Protein AF-A0A1L3MFI2-F1 (afdb_monomer_lite)

Radius of gyration: 43.46 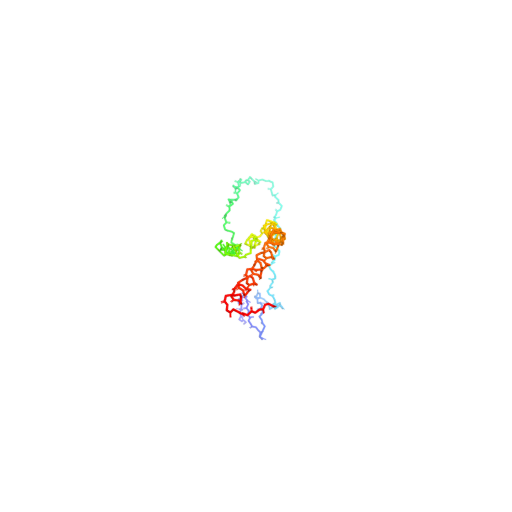Å; chains: 1; bounding box: 110×23×115 Å

Sequence (150 aa):
MTEHKPGWYEHQGERRYWDGTQWTHSASAPAPSPAAAPPPPTTGQVVPYAPPPAYGAPHPGAVPVARKEPAIALVVSFLIPGVGSMMNGDVGPGIGFLGLWLFGLVLVICLGWILVGFIGVPLMLVAWGWGMYHAYQGAVDFNRRNGYAN

Foldseek 3Di:
DDQDDFAWDDDPNAIWTDPRPDTDPDSDDPDPPDPPDDPDDDPDDPDPDDPDDDPPDDDPPPDPDDDDDVVVLVVVCVVQPLVSCVVVVNNPVSVVRNVVVVVVVVVCVVVVCVCCVVPVVVVVVVVVVVVVVVVVVVVVVVCVVVVNDD

Structure (mmCIF, N/CA/C/O backbone):
data_AF-A0A1L3MFI2-F1
#
_entry.id   AF-A0A1L3MFI2-F1
#
loop_
_atom_site.group_PDB
_atom_site.id
_atom_site.type_symbol
_atom_site.label_atom_id
_atom_site.label_alt_id
_atom_site.label_comp_id
_atom_site.label_asym_id
_atom_site.label_entity_id
_atom_site.label_seq_id
_atom_site.pdbx_PDB_ins_code
_atom_site.Cartn_x
_atom_site.Cartn_y
_atom_site.Cartn_z
_atom_site.occupancy
_atom_site.B_iso_or_equiv
_atom_site.auth_seq_id
_atom_site.auth_comp_id
_atom_site.auth_asym_id
_atom_site.auth_atom_id
_atom_site.pdbx_PDB_model_num
ATOM 1 N N . MET A 1 1 ? -81.584 -7.080 40.305 1.00 43.94 1 MET A N 1
ATOM 2 C CA . MET A 1 1 ? -80.433 -6.223 39.962 1.00 43.94 1 MET A CA 1
ATOM 3 C C . MET A 1 1 ? -79.202 -7.086 40.162 1.00 43.94 1 MET A C 1
ATOM 5 O O . MET A 1 1 ? -78.922 -7.455 41.291 1.00 43.94 1 MET A O 1
ATOM 9 N N . THR A 1 2 ? -78.597 -7.574 39.084 1.00 52.00 2 THR A N 1
ATOM 10 C CA . THR A 1 2 ? -77.418 -8.450 39.141 1.00 52.00 2 THR A CA 1
ATOM 11 C C . THR A 1 2 ? -76.207 -7.615 39.547 1.00 52.00 2 THR A C 1
ATOM 13 O O . THR A 1 2 ? -75.796 -6.730 38.803 1.00 52.00 2 THR A O 1
ATOM 16 N N . GLU A 1 3 ? -75.671 -7.860 40.742 1.00 54.84 3 GLU A N 1
ATOM 17 C CA . GLU A 1 3 ? -74.442 -7.226 41.223 1.00 54.84 3 GLU A CA 1
ATOM 18 C C . GLU A 1 3 ? -73.260 -7.701 40.370 1.00 54.84 3 GLU A C 1
ATOM 20 O O . GLU A 1 3 ? -72.795 -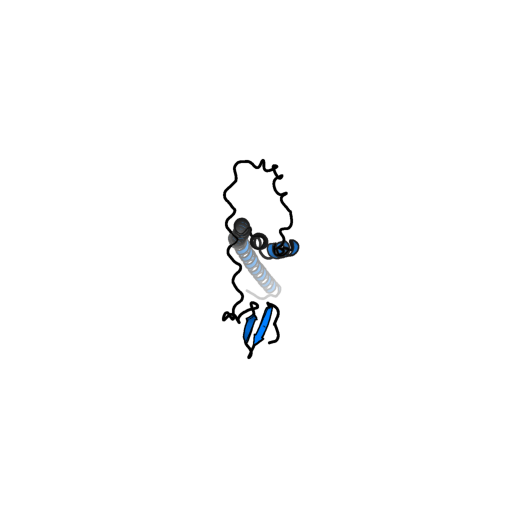8.838 40.479 1.00 54.84 3 GLU A O 1
ATOM 25 N N . HIS A 1 4 ? -72.778 -6.840 39.476 1.00 64.62 4 HIS A N 1
ATOM 26 C CA . HIS A 1 4 ? -71.512 -7.070 38.793 1.00 64.62 4 HIS A CA 1
ATOM 27 C C . HIS A 1 4 ? -70.365 -6.783 39.772 1.00 64.62 4 HIS A C 1
ATOM 29 O O . HIS A 1 4 ? -70.357 -5.749 40.443 1.00 64.62 4 HIS A O 1
ATOM 35 N N . LYS A 1 5 ? -69.400 -7.708 39.876 1.00 70.94 5 LYS A N 1
ATOM 36 C CA . LYS A 1 5 ? -68.185 -7.505 40.681 1.00 70.94 5 LYS A CA 1
ATOM 37 C C . LYS A 1 5 ? -67.373 -6.336 40.106 1.00 70.94 5 LYS A C 1
ATOM 39 O O . LYS A 1 5 ? -67.385 -6.154 38.891 1.00 70.94 5 LYS A O 1
ATOM 44 N N . PRO A 1 6 ? -66.655 -5.555 40.930 1.00 76.69 6 PRO A N 1
ATOM 45 C CA . PRO A 1 6 ? -65.801 -4.492 40.417 1.00 76.69 6 PRO A CA 1
ATOM 46 C C . PRO A 1 6 ? -64.768 -5.047 39.432 1.00 76.69 6 PRO A C 1
ATOM 48 O O . PRO A 1 6 ? -64.098 -6.042 39.726 1.00 76.69 6 PRO A O 1
ATOM 51 N N . GLY A 1 7 ? -64.677 -4.449 38.247 1.00 75.31 7 GLY A N 1
ATOM 52 C CA . GLY A 1 7 ? -63.890 -5.019 37.160 1.00 75.31 7 GLY A CA 1
ATOM 53 C C . GLY A 1 7 ? -64.060 -4.307 35.823 1.00 75.31 7 GLY A C 1
ATOM 54 O O . GLY A 1 7 ? -64.911 -3.436 35.648 1.00 75.31 7 GLY A O 1
ATOM 55 N N . TRP A 1 8 ? -63.211 -4.681 34.867 1.00 76.69 8 TRP A N 1
ATOM 56 C CA . TRP A 1 8 ? -63.272 -4.180 33.497 1.00 76.69 8 TRP A CA 1
ATOM 57 C C . TRP A 1 8 ? -64.271 -4.990 32.683 1.00 76.69 8 TRP A C 1
ATOM 59 O O . TRP A 1 8 ? -64.149 -6.211 32.593 1.00 76.69 8 TRP A O 1
ATOM 69 N N . TYR A 1 9 ? -65.212 -4.299 32.049 1.00 77.38 9 TYR A N 1
ATOM 70 C CA . TYR A 1 9 ? -66.193 -4.911 31.166 1.00 77.38 9 TYR A CA 1
ATOM 71 C C . TYR A 1 9 ? -66.259 -4.145 29.846 1.00 77.38 9 TYR A C 1
ATOM 73 O O . TYR A 1 9 ? -66.036 -2.934 29.785 1.00 77.38 9 TYR A O 1
ATOM 81 N N . GLU A 1 10 ? -66.568 -4.861 28.774 1.00 74.69 10 GLU A N 1
ATOM 82 C CA . GLU A 1 10 ? -66.870 -4.247 27.487 1.00 74.69 10 GLU A CA 1
ATOM 83 C C . GLU A 1 10 ? -68.352 -3.888 27.438 1.00 74.69 10 GLU A C 1
ATOM 85 O O . GLU A 1 10 ? -69.222 -4.731 27.669 1.00 74.69 10 GLU A O 1
ATOM 90 N N . HIS A 1 11 ? -68.647 -2.622 27.147 1.00 64.44 11 HIS A N 1
ATOM 91 C CA . HIS A 1 11 ? -70.014 -2.138 27.029 1.00 64.44 11 HIS A CA 1
ATOM 92 C C . HIS A 1 11 ? -70.145 -1.307 25.752 1.00 64.44 11 HIS A C 1
ATOM 94 O O . HIS A 1 11 ? -69.477 -0.289 25.600 1.00 64.44 11 HIS A O 1
ATOM 100 N N . GLN A 1 12 ? -70.984 -1.763 24.815 1.00 64.12 12 GLN A N 1
ATOM 101 C CA . GLN A 1 12 ? -71.218 -1.112 23.514 1.00 64.12 12 GLN A CA 1
ATOM 102 C C . GLN A 1 12 ? -69.931 -0.802 22.715 1.00 64.12 12 GLN A C 1
ATOM 104 O O . GLN A 1 12 ? -69.827 0.234 22.067 1.00 64.12 12 GLN A O 1
ATOM 109 N N . GLY A 1 13 ? -68.949 -1.710 22.759 1.00 67.12 13 GLY A N 1
ATOM 110 C CA . GLY A 1 13 ? -67.689 -1.587 22.014 1.00 67.12 13 GLY A CA 1
ATOM 111 C C . GLY A 1 13 ? -66.602 -0.753 22.701 1.00 67.12 13 GLY A C 1
ATOM 112 O O . GLY A 1 13 ? -65.524 -0.597 22.136 1.00 67.12 13 GLY A O 1
ATOM 113 N N . GLU A 1 14 ? -66.843 -0.253 23.916 1.00 65.19 14 GLU A N 1
ATOM 114 C CA . GLU A 1 14 ? -65.876 0.532 24.686 1.00 65.19 14 GLU A CA 1
ATOM 115 C C . GLU A 1 14 ? -65.582 -0.144 26.037 1.00 65.19 14 GLU A C 1
ATOM 117 O O . GLU A 1 14 ? -66.491 -0.621 26.726 1.00 65.19 14 GLU A O 1
ATOM 122 N N . ARG A 1 15 ? -64.300 -0.225 26.424 1.00 73.50 15 ARG A N 1
ATOM 123 C CA . ARG A 1 15 ? -63.892 -0.875 27.678 1.00 73.50 15 ARG A CA 1
ATOM 124 C C . ARG A 1 15 ? -64.069 0.096 28.843 1.00 73.50 15 ARG A C 1
ATOM 126 O O . ARG A 1 15 ? -63.330 1.074 28.945 1.00 73.50 15 ARG A O 1
ATOM 133 N N . ARG A 1 16 ? -65.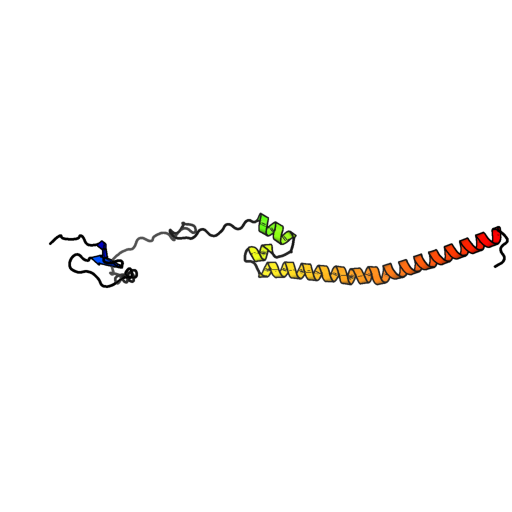022 -0.190 29.733 1.00 77.25 16 ARG A N 1
ATOM 134 C CA . ARG A 1 16 ? -65.357 0.646 30.898 1.00 77.25 16 ARG A CA 1
ATOM 135 C C . ARG A 1 16 ? -65.134 -0.127 32.191 1.00 77.25 16 ARG A C 1
ATOM 137 O O . ARG A 1 16 ? -65.308 -1.345 32.244 1.00 77.25 16 ARG A O 1
ATOM 144 N N . TYR A 1 17 ? -64.728 0.578 33.239 1.00 78.19 17 TYR A N 1
ATOM 145 C CA . TYR A 1 17 ? -64.550 -0.018 34.560 1.00 78.19 17 TYR A CA 1
ATOM 146 C C . TYR A 1 17 ? -65.810 0.184 35.410 1.00 78.19 17 TYR A C 1
ATOM 148 O O . TYR A 1 17 ? -66.303 1.313 35.517 1.00 78.19 17 TYR A O 1
ATOM 156 N N . TRP A 1 18 ? -66.313 -0.904 35.997 1.00 80.38 18 TRP A N 1
ATOM 157 C CA . TRP A 1 18 ? -67.390 -0.908 36.990 1.00 80.38 18 TRP A CA 1
ATOM 158 C C . TRP A 1 18 ? -66.785 -0.881 38.391 1.00 80.38 18 TRP A C 1
ATOM 160 O O . TRP A 1 18 ? -65.999 -1.765 38.738 1.00 80.38 18 TRP A O 1
ATOM 170 N N . ASP A 1 19 ? -67.155 0.107 39.202 1.00 73.75 19 ASP A N 1
ATOM 171 C CA . ASP A 1 19 ? -66.640 0.259 40.570 1.00 73.75 19 ASP A CA 1
ATOM 172 C C . ASP A 1 19 ? -67.504 -0.431 41.645 1.00 73.75 19 ASP A C 1
ATOM 174 O O . ASP A 1 19 ? -67.161 -0.405 42.824 1.00 73.75 19 ASP A O 1
ATOM 178 N N . GLY A 1 20 ? -68.596 -1.094 41.243 1.00 75.81 20 GLY A N 1
ATOM 179 C CA . GLY A 1 20 ? -69.576 -1.698 42.151 1.00 75.81 20 GLY A CA 1
ATOM 180 C C . GLY A 1 20 ? -70.830 -0.844 42.358 1.00 75.81 20 GLY A C 1
ATOM 181 O O . GLY A 1 20 ? -71.851 -1.376 42.786 1.00 75.81 20 GLY A O 1
ATOM 182 N N . THR A 1 21 ? -70.784 0.446 42.015 1.00 76.31 21 THR A N 1
ATOM 183 C CA . THR A 1 21 ? -71.893 1.397 42.200 1.00 76.31 21 THR A CA 1
ATOM 184 C C . THR A 1 21 ? -72.260 2.158 40.926 1.00 76.31 21 THR A C 1
ATOM 186 O O . THR A 1 21 ? -73.439 2.432 40.700 1.00 76.31 21 THR A O 1
ATOM 189 N N . GLN A 1 22 ? -71.285 2.463 40.068 1.00 77.31 22 GLN A N 1
ATOM 190 C CA . GLN A 1 22 ? -71.462 3.179 38.809 1.00 77.31 22 GLN A CA 1
ATOM 191 C C . GLN A 1 22 ? -70.395 2.785 37.772 1.00 77.31 22 GLN A C 1
ATOM 193 O O . GLN A 1 22 ? -69.337 2.230 38.078 1.00 77.31 22 GLN A O 1
ATOM 198 N N . TRP A 1 23 ? -70.688 3.071 36.501 1.00 71.50 23 TRP A N 1
ATOM 199 C CA . TRP A 1 23 ? -69.723 2.934 35.411 1.00 71.50 23 TRP A CA 1
ATOM 200 C C . TRP A 1 23 ? -68.859 4.188 35.334 1.00 71.50 23 TRP A C 1
ATOM 202 O O . TRP A 1 23 ? -69.377 5.299 35.242 1.00 71.50 23 TRP A O 1
ATOM 212 N N . THR A 1 24 ? -67.541 4.015 35.318 1.00 71.81 24 THR A N 1
ATOM 213 C CA . THR A 1 24 ? -66.608 5.135 35.149 1.00 71.81 24 THR A CA 1
ATOM 214 C C . THR A 1 24 ? -66.496 5.552 33.673 1.00 71.81 24 THR A C 1
ATOM 216 O O . THR A 1 24 ? -66.500 4.712 32.773 1.00 71.81 24 THR A O 1
ATOM 219 N N . HIS A 1 25 ? -66.399 6.862 33.412 1.00 57.34 25 HIS A N 1
ATOM 220 C CA . HIS A 1 25 ? -66.369 7.454 32.061 1.00 57.34 25 HIS A CA 1
ATOM 221 C C . HIS A 1 25 ? -64.988 7.417 31.366 1.00 57.34 25 HIS A C 1
ATOM 223 O O . HIS A 1 25 ? -64.824 7.997 30.295 1.00 57.34 25 HIS A O 1
ATOM 229 N N . SER A 1 26 ? -63.984 6.758 31.946 1.00 55.78 26 SER A N 1
ATOM 230 C CA . SER A 1 26 ? -62.595 6.830 31.473 1.00 55.78 26 SER A CA 1
ATOM 231 C C . SER A 1 26 ? -62.234 5.634 30.582 1.00 55.78 26 SER A C 1
ATOM 233 O O . SER A 1 26 ? -62.021 4.530 31.076 1.00 55.78 26 SER A O 1
ATOM 235 N N . ALA A 1 27 ? -62.117 5.859 29.268 1.00 56.72 27 ALA A N 1
ATOM 236 C CA . ALA A 1 27 ? -61.656 4.870 28.277 1.00 56.72 27 ALA A CA 1
ATOM 237 C C . ALA A 1 27 ? -60.129 4.614 28.309 1.00 56.72 27 ALA A C 1
ATOM 239 O O . ALA A 1 27 ? -59.596 3.810 27.543 1.00 56.72 27 ALA A O 1
ATOM 240 N N . SER A 1 28 ? -59.405 5.278 29.205 1.00 53.34 28 SER A N 1
ATOM 241 C CA . SER A 1 28 ? -57.965 5.140 29.400 1.00 53.34 28 SER A CA 1
ATOM 242 C C . SER A 1 28 ? -57.686 4.636 30.813 1.00 53.34 28 SER A C 1
ATOM 244 O O . SER A 1 28 ? -58.241 5.134 31.792 1.00 53.34 28 SER A O 1
ATOM 246 N N . ALA A 1 29 ? -56.837 3.607 30.913 1.00 49.03 29 ALA A N 1
ATOM 247 C CA . ALA A 1 29 ? -56.354 3.100 32.191 1.00 49.03 29 ALA A CA 1
ATOM 248 C C . ALA A 1 29 ? -55.836 4.277 33.042 1.00 49.03 29 ALA A C 1
ATOM 250 O O . ALA A 1 29 ? -55.109 5.115 32.498 1.00 49.03 29 ALA A O 1
ATOM 251 N N . PRO A 1 30 ? -56.188 4.371 34.339 1.00 49.31 30 PRO A N 1
ATOM 252 C CA . PRO A 1 30 ? -55.622 5.395 35.203 1.00 49.31 30 PRO A CA 1
ATOM 253 C C . PRO A 1 30 ? -54.098 5.296 35.141 1.00 49.31 30 PRO A C 1
ATOM 255 O O . PRO A 1 30 ? -53.541 4.206 35.289 1.00 49.31 30 PRO A O 1
ATOM 258 N N . ALA A 1 31 ? -53.428 6.423 34.896 1.00 55.56 31 ALA A N 1
ATOM 259 C CA . ALA A 1 31 ? -51.986 6.508 35.074 1.00 55.56 31 ALA A CA 1
ATOM 260 C C . ALA A 1 31 ? -51.637 5.990 36.483 1.00 55.56 31 ALA A C 1
ATOM 262 O O . ALA A 1 31 ? -52.411 6.242 37.415 1.00 55.56 31 ALA A O 1
ATOM 263 N N . PRO A 1 32 ? -50.521 5.259 36.668 1.00 53.88 32 PRO A N 1
ATOM 264 C CA . PRO A 1 32 ? -50.108 4.836 37.999 1.00 53.88 32 PRO A CA 1
ATOM 265 C C . PRO A 1 32 ? -50.052 6.072 38.899 1.00 53.88 32 PRO A C 1
ATOM 267 O O . PRO A 1 32 ? -49.410 7.065 38.549 1.00 53.88 32 PRO A O 1
ATOM 270 N N . SER A 1 33 ? -50.786 6.037 40.016 1.00 57.75 33 SER A N 1
ATOM 271 C CA . SER A 1 33 ? -50.767 7.116 41.001 1.00 57.75 33 SER A CA 1
ATOM 272 C C . SER A 1 33 ? -49.314 7.465 41.336 1.00 57.75 33 SER A C 1
ATOM 274 O O . SER A 1 33 ? -48.509 6.542 41.502 1.00 57.75 33 SER A O 1
ATOM 276 N N . PRO A 1 34 ? -48.954 8.758 41.455 1.00 54.53 34 PRO A N 1
ATOM 277 C CA . PRO A 1 34 ? -47.660 9.137 41.998 1.00 54.53 34 PRO A CA 1
ATOM 278 C C . PRO A 1 34 ? -47.499 8.416 43.334 1.00 54.53 34 PRO A C 1
ATOM 280 O O . PRO A 1 34 ? -48.376 8.525 44.193 1.00 54.53 34 PRO A O 1
ATOM 283 N N . ALA A 1 35 ? -46.438 7.617 43.465 1.00 59.81 35 ALA A N 1
ATOM 284 C CA . ALA A 1 35 ? -46.130 6.913 44.699 1.00 59.81 35 ALA A CA 1
ATOM 285 C C . ALA A 1 35 ? -46.261 7.900 45.865 1.00 59.81 35 ALA A C 1
ATOM 287 O O . ALA A 1 35 ? -45.682 8.987 45.819 1.00 59.81 35 ALA A O 1
ATOM 288 N N . ALA A 1 36 ? -47.084 7.547 46.856 1.00 56.81 36 ALA A N 1
ATOM 289 C CA . ALA A 1 36 ? -47.292 8.364 48.039 1.00 56.81 36 ALA A CA 1
ATOM 290 C C . ALA A 1 36 ? -45.926 8.778 48.599 1.00 56.81 36 ALA A C 1
ATOM 292 O O . ALA A 1 36 ? -45.045 7.933 48.780 1.00 56.81 36 ALA A O 1
ATOM 293 N N . ALA A 1 37 ? -45.746 10.082 48.817 1.00 57.78 37 ALA A N 1
ATOM 294 C CA . ALA A 1 37 ? -44.535 10.614 49.418 1.00 57.78 37 ALA A CA 1
ATOM 295 C C . ALA A 1 37 ? -44.240 9.850 50.724 1.00 57.78 37 ALA A C 1
ATOM 297 O O . ALA A 1 37 ? -45.177 9.575 51.483 1.00 57.78 37 ALA A O 1
ATOM 298 N N . PRO A 1 38 ? -42.977 9.476 50.989 1.00 60.62 38 PRO A N 1
ATOM 299 C CA . PRO A 1 38 ? -42.638 8.763 52.210 1.00 60.62 38 PRO A CA 1
ATOM 300 C C . PRO A 1 38 ? -43.066 9.587 53.439 1.00 60.62 38 PRO A C 1
ATOM 302 O O . PRO A 1 38 ? -42.899 10.812 53.434 1.00 60.62 38 PRO A O 1
ATOM 305 N N . PRO A 1 39 ? -43.638 8.952 54.481 1.00 63.84 39 PRO A N 1
ATOM 306 C CA . PRO A 1 39 ? -44.027 9.648 55.701 1.00 63.84 39 PRO A CA 1
ATOM 307 C C . PRO A 1 39 ? -42.803 10.315 56.355 1.00 63.84 39 PRO A C 1
ATOM 309 O O . PRO A 1 39 ? -41.689 9.793 56.240 1.00 63.84 39 PRO A O 1
ATOM 312 N N . PRO A 1 40 ? -42.980 11.463 57.039 1.00 61.84 40 PRO A N 1
ATOM 313 C CA . PRO A 1 40 ? -41.883 12.145 57.714 1.00 61.84 40 PRO A CA 1
ATOM 314 C C . PRO A 1 40 ? -41.218 11.209 58.738 1.00 61.84 40 PRO A C 1
ATOM 316 O O . PRO A 1 40 ? -41.919 10.444 59.410 1.00 61.84 40 PRO A O 1
ATOM 319 N N . PRO A 1 41 ? -39.878 11.244 58.870 1.00 56.62 41 PRO A N 1
ATOM 320 C CA . PRO A 1 41 ? -39.153 10.316 59.724 1.00 56.62 41 PRO A CA 1
ATOM 321 C C . PRO A 1 41 ? -39.583 10.498 61.180 1.00 56.62 41 PRO A C 1
ATOM 323 O O . PRO A 1 41 ? -39.384 11.550 61.786 1.00 56.62 41 PRO A O 1
ATOM 326 N N . THR A 1 42 ? -40.182 9.455 61.747 1.00 54.81 42 THR A N 1
ATOM 327 C CA . THR A 1 42 ? -40.487 9.384 63.174 1.00 54.81 42 THR A CA 1
ATOM 328 C C . THR A 1 42 ? -39.167 9.184 63.915 1.00 54.81 42 THR A C 1
ATOM 330 O O . THR A 1 42 ? -38.468 8.189 63.713 1.00 54.81 42 THR A O 1
ATOM 333 N N . THR A 1 43 ? -38.783 10.154 64.742 1.00 57.66 43 THR A N 1
ATOM 334 C CA . THR A 1 43 ? -37.572 10.121 65.571 1.00 57.66 43 THR A CA 1
ATOM 335 C C . THR A 1 43 ? -37.650 8.956 66.561 1.00 57.66 43 THR A C 1
ATOM 337 O O . THR A 1 43 ? -38.276 9.082 67.610 1.00 57.66 43 THR A O 1
ATOM 340 N N . GLY A 1 44 ? -37.057 7.808 66.221 1.00 59.00 44 GLY A N 1
ATOM 341 C CA . GLY A 1 44 ? -37.006 6.655 67.127 1.00 59.00 44 GLY A CA 1
ATOM 342 C C . GLY A 1 44 ? -36.642 5.298 66.519 1.00 59.00 44 GLY A C 1
ATOM 343 O O . GLY A 1 44 ? -36.380 4.371 67.279 1.00 59.00 44 GLY A O 1
ATOM 344 N N . GLN A 1 45 ? -36.585 5.138 65.192 1.00 52.38 45 GLN A N 1
ATOM 345 C CA . GLN A 1 45 ? -36.155 3.865 64.602 1.00 52.38 45 GLN A CA 1
ATOM 346 C C . GLN A 1 45 ? -34.655 3.851 64.303 1.00 52.38 45 GLN A C 1
ATOM 348 O O . GLN A 1 45 ? -34.169 4.543 63.411 1.00 52.38 45 GLN A O 1
ATOM 353 N N . VAL A 1 46 ? -33.925 3.014 65.045 1.00 52.47 46 VAL A N 1
ATOM 354 C CA . VAL A 1 46 ? -32.573 2.578 64.684 1.00 52.47 46 VAL A CA 1
ATOM 355 C C . VAL A 1 46 ? -32.708 1.714 63.431 1.00 52.47 46 VAL A C 1
ATOM 357 O O . VAL A 1 46 ? -33.123 0.561 63.510 1.00 52.47 46 VAL A O 1
ATOM 360 N N . VAL A 1 47 ? -32.421 2.292 62.264 1.00 60.00 47 VAL A N 1
ATOM 361 C CA . VAL A 1 47 ? -32.389 1.561 60.993 1.00 60.00 47 VAL A CA 1
ATOM 362 C C . VAL A 1 47 ? -31.102 0.728 60.976 1.00 60.00 47 VAL A C 1
ATOM 364 O O . VAL A 1 47 ? -30.018 1.314 61.044 1.00 60.00 47 VAL A O 1
ATOM 367 N N . PRO A 1 48 ? -31.166 -0.616 60.916 1.00 60.50 48 PRO A N 1
ATOM 368 C CA . PRO A 1 48 ? -29.972 -1.436 60.763 1.00 60.50 48 PRO A CA 1
ATOM 369 C C . PRO A 1 48 ? -29.266 -1.046 59.463 1.00 60.50 48 PRO A C 1
ATOM 371 O O . PRO A 1 48 ? -29.905 -0.977 58.412 1.00 60.50 48 PRO A O 1
ATOM 374 N N . TYR A 1 49 ? -27.962 -0.769 59.528 1.00 55.44 49 TYR A N 1
ATOM 375 C CA . TYR A 1 49 ? -27.164 -0.451 58.347 1.00 55.44 49 TYR A CA 1
ATOM 376 C C . TYR A 1 49 ? -27.204 -1.638 57.376 1.00 55.44 49 TYR A C 1
ATOM 378 O O . TYR A 1 49 ? -26.607 -2.685 57.631 1.00 55.44 49 TYR A O 1
ATOM 386 N N . ALA A 1 50 ? -27.939 -1.483 56.274 1.00 67.25 50 ALA A N 1
ATOM 387 C CA . ALA A 1 50 ? -27.896 -2.426 55.171 1.00 67.25 50 ALA A CA 1
ATOM 388 C C . ALA A 1 50 ? -26.538 -2.276 54.463 1.00 67.25 50 ALA A C 1
ATOM 390 O O . ALA A 1 50 ? -26.143 -1.146 54.159 1.00 67.25 50 ALA A O 1
ATOM 391 N N . PRO A 1 51 ? -25.809 -3.377 54.202 1.00 69.19 51 PRO A N 1
ATOM 392 C CA . PRO A 1 51 ? -24.566 -3.305 53.450 1.00 69.19 51 PRO A CA 1
ATOM 393 C C . PRO A 1 51 ? -24.824 -2.696 52.060 1.00 69.19 51 PRO A C 1
ATOM 395 O O . PRO A 1 51 ? -25.891 -2.929 51.480 1.00 69.19 51 PRO A O 1
ATOM 398 N N . PRO A 1 52 ? -23.876 -1.908 51.518 1.00 64.94 52 PRO A N 1
ATOM 399 C CA . PRO A 1 52 ? -24.033 -1.278 50.215 1.00 64.94 52 PRO A CA 1
ATOM 400 C C . PRO A 1 52 ? -24.311 -2.339 49.139 1.00 64.94 52 PRO A C 1
ATOM 402 O O . PRO A 1 52 ? -23.733 -3.430 49.194 1.00 64.94 52 PRO A O 1
ATOM 405 N N . PRO A 1 53 ? -25.196 -2.047 48.167 1.00 60.78 53 PRO A N 1
ATOM 406 C CA . PRO A 1 53 ? -25.551 -3.001 47.129 1.00 60.78 53 PRO A CA 1
ATOM 407 C C . PRO A 1 53 ? -24.293 -3.457 46.387 1.00 60.78 53 PRO A C 1
ATOM 409 O O . PRO A 1 53 ? -23.519 -2.645 45.879 1.00 60.78 53 PRO A O 1
ATOM 412 N N . ALA A 1 54 ? -24.091 -4.775 46.349 1.00 59.38 54 ALA A N 1
ATOM 413 C CA . ALA A 1 54 ? -23.003 -5.388 45.610 1.00 59.38 54 ALA A CA 1
ATOM 414 C C . ALA A 1 54 ? -23.121 -5.010 44.126 1.00 59.38 54 ALA A C 1
ATOM 416 O O . ALA A 1 54 ? -24.159 -5.223 43.490 1.00 59.38 54 ALA A O 1
ATOM 417 N N . TYR A 1 55 ? -22.046 -4.435 43.588 1.00 50.16 55 TYR A N 1
ATOM 418 C CA . TYR A 1 55 ? -21.914 -4.096 42.175 1.00 50.16 55 TYR A CA 1
ATOM 419 C C . TYR A 1 55 ? -22.133 -5.372 41.342 1.00 50.16 55 TYR A C 1
ATOM 421 O O . TYR A 1 55 ? -21.296 -6.271 41.360 1.00 50.16 55 TYR A O 1
ATOM 429 N N . GLY A 1 56 ? -23.279 -5.483 40.661 1.00 59.31 56 GLY A N 1
ATOM 430 C CA . GLY A 1 56 ? -23.597 -6.622 39.787 1.00 59.31 56 GLY A CA 1
ATOM 431 C C . GLY A 1 56 ? -24.917 -7.351 40.054 1.00 59.31 56 GLY A C 1
ATOM 432 O O . GLY A 1 56 ? -25.229 -8.282 39.316 1.00 59.31 56 GLY A O 1
ATOM 433 N N . ALA A 1 57 ? -25.717 -6.951 41.049 1.00 54.50 57 ALA A N 1
ATOM 434 C CA . ALA A 1 57 ? -27.056 -7.522 41.216 1.00 54.50 57 ALA A CA 1
ATOM 435 C C . ALA A 1 57 ? -27.954 -7.172 40.000 1.00 54.50 57 ALA A C 1
ATOM 437 O O . ALA A 1 57 ? -28.145 -5.982 39.710 1.00 54.50 57 ALA A O 1
ATOM 438 N N . PRO A 1 58 ? -28.513 -8.166 39.275 1.00 57.94 58 PRO A N 1
ATOM 439 C CA . PRO A 1 58 ? -29.418 -7.911 38.160 1.00 57.94 58 PRO A CA 1
ATOM 440 C C . PRO A 1 58 ? -30.655 -7.173 38.673 1.00 57.94 58 PRO A C 1
ATOM 442 O O . PRO A 1 58 ? -31.415 -7.704 39.481 1.00 57.94 58 PRO A O 1
ATOM 445 N N . HIS A 1 59 ? -30.849 -5.935 38.224 1.00 58.25 59 HIS A N 1
ATOM 446 C CA . HIS A 1 59 ? -32.059 -5.190 38.542 1.00 58.25 59 HIS A CA 1
ATOM 447 C C . HIS A 1 59 ? -33.226 -5.798 37.749 1.00 58.25 59 HIS A C 1
ATOM 449 O O . HIS A 1 59 ? -33.104 -5.946 36.527 1.00 58.25 59 HIS A O 1
ATOM 455 N N . PRO A 1 60 ? -34.355 -6.148 38.392 1.00 52.91 60 PRO A N 1
ATOM 456 C CA . PRO A 1 60 ? -35.552 -6.581 37.679 1.00 52.91 60 PRO A CA 1
ATOM 457 C C . PRO A 1 60 ? -36.020 -5.435 36.770 1.00 52.91 60 PRO A C 1
ATOM 459 O O . PRO A 1 60 ? -36.453 -4.396 37.259 1.00 52.91 60 PRO A O 1
ATOM 462 N N . GLY A 1 61 ? -35.864 -5.592 35.453 1.00 62.28 61 GLY A N 1
ATOM 463 C CA . GLY A 1 61 ? -36.151 -4.550 34.455 1.00 62.28 61 GLY A CA 1
ATOM 464 C C . GLY A 1 61 ? -34.935 -4.038 33.675 1.00 62.28 61 GLY A C 1
ATOM 465 O O . GLY A 1 61 ? -35.104 -3.235 32.758 1.00 62.28 61 GLY A O 1
ATOM 466 N N . ALA A 1 62 ? -33.721 -4.509 33.975 1.00 59.56 62 ALA A N 1
ATOM 467 C CA . ALA A 1 62 ? -32.567 -4.241 33.125 1.00 59.56 62 ALA A CA 1
ATOM 468 C C . ALA A 1 62 ? -32.754 -4.936 31.766 1.00 59.56 62 ALA A C 1
ATOM 470 O O . ALA A 1 62 ? -32.724 -6.164 31.667 1.00 59.56 62 ALA A O 1
ATOM 471 N N . VAL A 1 63 ? -32.957 -4.143 30.712 1.00 60.53 63 VAL A N 1
ATOM 472 C CA . VAL A 1 63 ? -32.887 -4.633 29.334 1.00 60.53 63 VAL A CA 1
ATOM 473 C C . VAL A 1 63 ? -31.499 -5.249 29.108 1.00 60.53 63 VAL A C 1
ATOM 475 O O . VAL A 1 63 ? -30.496 -4.615 29.452 1.00 60.53 63 VAL A O 1
ATOM 478 N N . PRO A 1 64 ? -31.393 -6.483 28.584 1.00 63.66 64 PRO A N 1
ATOM 479 C CA . PRO A 1 64 ? -30.095 -7.090 28.332 1.00 63.66 64 PRO A CA 1
ATOM 480 C C . PRO A 1 64 ? -29.334 -6.229 27.321 1.00 63.66 64 PRO A C 1
ATOM 482 O O . PRO A 1 64 ? -29.785 -6.027 26.194 1.00 63.66 64 PRO A O 1
ATOM 485 N N . VAL A 1 65 ? -28.182 -5.694 27.735 1.00 64.44 65 VAL A N 1
ATOM 486 C CA . VAL A 1 65 ? -27.290 -4.948 26.842 1.00 64.44 65 VAL A CA 1
ATOM 487 C C . VAL A 1 65 ? -26.823 -5.909 25.751 1.00 64.44 65 VAL A C 1
ATOM 489 O O . VAL A 1 65 ? -26.315 -6.991 26.051 1.00 64.44 65 VAL A O 1
ATOM 492 N N . ALA A 1 66 ? -27.025 -5.531 24.486 1.00 68.50 66 ALA A N 1
ATOM 493 C CA . ALA A 1 66 ? -26.636 -6.349 23.344 1.00 68.50 66 ALA A CA 1
ATOM 494 C C . ALA A 1 66 ? -25.146 -6.715 23.435 1.00 68.50 66 ALA A C 1
ATOM 496 O O . ALA A 1 66 ? -24.283 -5.846 23.595 1.00 68.50 66 ALA A O 1
ATOM 497 N N . ARG A 1 67 ? -24.848 -8.015 23.353 1.00 66.69 67 ARG A N 1
ATOM 498 C CA . ARG A 1 67 ? -23.478 -8.530 23.405 1.00 66.69 67 ARG A CA 1
ATOM 499 C C . ARG A 1 67 ? -22.712 -8.017 22.182 1.00 66.69 67 ARG A C 1
ATOM 501 O O . ARG A 1 67 ? -23.129 -8.245 21.051 1.00 66.69 67 ARG A O 1
ATOM 508 N N . LYS A 1 68 ? -21.598 -7.318 22.410 1.00 64.56 68 LYS A N 1
ATOM 509 C CA . LYS A 1 68 ? -20.665 -6.930 21.344 1.00 64.56 68 LYS A CA 1
ATOM 510 C C . LYS A 1 68 ? -19.757 -8.119 21.035 1.00 64.56 68 LYS A C 1
ATOM 512 O O . LYS A 1 68 ? -19.182 -8.694 21.955 1.00 64.56 68 LYS A O 1
ATOM 517 N N . GLU A 1 69 ? -19.628 -8.473 19.760 1.00 77.94 69 GLU A N 1
ATOM 518 C CA . GLU A 1 69 ? -18.776 -9.581 19.320 1.00 77.94 69 GLU A CA 1
ATOM 519 C C . GLU A 1 69 ? -17.361 -9.071 18.979 1.00 77.94 69 GLU A C 1
ATOM 521 O O . GLU A 1 69 ? -17.181 -8.377 17.971 1.00 77.94 69 GLU A O 1
ATOM 526 N N . PRO A 1 70 ? -16.333 -9.398 19.786 1.00 71.56 70 PRO A N 1
ATOM 527 C CA . PRO A 1 70 ? -14.981 -8.855 19.630 1.00 71.56 70 PRO A CA 1
ATOM 528 C C . PRO A 1 70 ? -14.323 -9.273 18.309 1.00 71.56 70 PRO A C 1
ATOM 530 O O . PRO A 1 70 ? -13.539 -8.517 17.739 1.00 71.56 70 PRO A O 1
ATOM 533 N N . ALA A 1 71 ? -14.687 -10.443 17.777 1.00 69.62 71 ALA A N 1
ATOM 534 C CA . ALA A 1 71 ? -14.209 -10.915 16.482 1.00 69.62 71 ALA A CA 1
ATOM 535 C C . ALA A 1 71 ? -14.657 -9.997 15.332 1.00 69.62 71 ALA A C 1
ATOM 537 O O . ALA A 1 71 ? 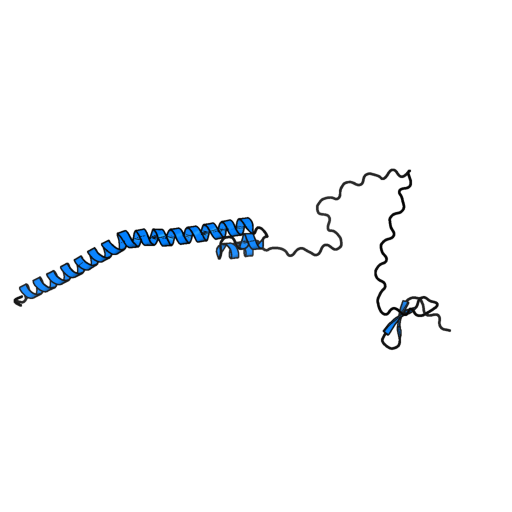-13.875 -9.714 14.428 1.00 69.62 71 ALA A O 1
ATOM 538 N N . ILE A 1 72 ? -15.883 -9.468 15.391 1.00 72.88 72 ILE A N 1
ATOM 539 C CA . ILE A 1 72 ? -16.404 -8.556 14.365 1.00 72.88 72 ILE A CA 1
ATOM 540 C C . ILE A 1 72 ? -15.677 -7.211 14.448 1.00 72.88 72 ILE A C 1
ATOM 542 O O . ILE A 1 72 ? -15.252 -6.682 13.425 1.00 72.88 72 ILE A O 1
ATOM 546 N N . ALA A 1 73 ? -15.447 -6.692 15.658 1.00 69.50 73 ALA A N 1
ATOM 547 C CA . ALA A 1 73 ? -14.679 -5.461 15.849 1.00 69.50 73 ALA A CA 1
ATOM 548 C C . ALA A 1 73 ? -13.231 -5.584 15.326 1.00 69.50 73 ALA A C 1
ATOM 550 O O . ALA A 1 73 ? -12.690 -4.618 14.782 1.00 69.50 73 ALA A O 1
ATOM 551 N N . LEU A 1 74 ? -12.619 -6.771 15.429 1.00 69.38 74 LEU A N 1
ATOM 552 C CA . LEU A 1 74 ? -11.292 -7.049 14.871 1.00 69.38 74 LEU A CA 1
ATOM 553 C C . LEU A 1 74 ? -11.299 -7.116 13.346 1.00 69.38 74 LEU A C 1
ATOM 555 O O . LEU A 1 74 ? -10.478 -6.455 12.719 1.00 69.38 74 LEU A O 1
ATOM 559 N N . VAL A 1 75 ? -12.227 -7.864 12.743 1.00 71.06 75 VAL A N 1
ATOM 560 C CA . VAL A 1 75 ? -12.329 -7.968 11.275 1.00 71.06 75 VAL A CA 1
ATOM 561 C C . VAL A 1 75 ? -12.614 -6.599 10.654 1.00 71.06 75 VAL A C 1
ATOM 563 O O . VAL A 1 75 ? -12.025 -6.237 9.637 1.00 71.06 75 VAL A O 1
ATOM 566 N N . VAL A 1 76 ? -13.455 -5.795 11.303 1.00 73.06 76 VAL A N 1
ATOM 567 C CA . VAL A 1 76 ? -13.737 -4.430 10.855 1.00 73.06 76 VAL A CA 1
ATOM 568 C C . VAL A 1 76 ? -12.511 -3.520 11.016 1.00 73.06 76 VAL A C 1
ATOM 570 O O . VAL A 1 76 ? -12.195 -2.770 10.097 1.00 73.06 76 VAL A O 1
ATOM 573 N N . SER A 1 77 ? -11.767 -3.628 12.124 1.00 72.25 77 SER A N 1
ATOM 574 C CA . SER A 1 77 ? -10.505 -2.887 12.317 1.00 72.25 77 SER A CA 1
ATOM 575 C C . SER A 1 77 ? -9.384 -3.324 11.373 1.00 72.25 77 SER A C 1
ATOM 577 O O . SER A 1 77 ? -8.502 -2.528 11.068 1.00 72.25 77 SER A O 1
ATOM 579 N N . PHE A 1 78 ? -9.401 -4.579 10.922 1.00 70.75 78 PHE A N 1
ATOM 580 C CA . PHE A 1 78 ? -8.464 -5.093 9.928 1.00 70.75 78 PHE A CA 1
ATOM 581 C C . PHE A 1 78 ? -8.707 -4.463 8.551 1.00 70.75 78 PHE A C 1
ATOM 583 O O . PHE A 1 78 ? -7.752 -4.115 7.863 1.00 70.75 78 PHE A O 1
ATOM 590 N N . LEU A 1 79 ? -9.975 -4.288 8.162 1.00 74.00 79 LEU A N 1
ATOM 591 C CA . LEU A 1 79 ? -10.349 -3.675 6.884 1.00 74.00 79 LEU A CA 1
ATOM 592 C C . LEU A 1 79 ? -10.135 -2.158 6.886 1.00 74.00 79 LEU A C 1
ATOM 594 O O . LEU A 1 79 ? -9.670 -1.601 5.894 1.00 74.00 79 LEU A O 1
ATOM 598 N N . ILE A 1 80 ? -10.482 -1.491 7.990 1.00 73.69 80 ILE A N 1
ATOM 599 C CA . ILE A 1 80 ? -10.289 -0.051 8.170 1.00 73.69 80 ILE A CA 1
ATOM 600 C C . ILE A 1 80 ? -9.772 0.186 9.598 1.00 73.69 80 ILE A C 1
ATOM 602 O O . ILE A 1 80 ? -10.548 0.087 10.559 1.00 73.69 80 ILE A O 1
ATOM 606 N N . PRO A 1 81 ? -8.479 0.519 9.762 1.00 79.19 81 PRO A N 1
ATOM 607 C CA . PRO A 1 81 ? -7.891 0.777 11.071 1.00 79.19 81 PRO A CA 1
ATOM 608 C C . PRO A 1 81 ? -8.695 1.812 11.862 1.00 79.19 81 PRO A C 1
ATOM 610 O O . PRO A 1 81 ? -9.059 2.863 11.343 1.00 79.19 81 PRO A O 1
ATOM 613 N N . GLY A 1 82 ? -8.991 1.503 13.126 1.00 72.56 82 GLY A N 1
ATOM 614 C CA . GLY A 1 82 ? -9.726 2.386 14.036 1.00 72.56 82 GLY A CA 1
ATOM 615 C C . GLY A 1 82 ? -11.251 2.213 14.054 1.00 72.56 82 GLY A C 1
ATOM 616 O O . GLY A 1 82 ? -11.883 2.641 15.020 1.00 72.56 82 GLY A O 1
ATOM 617 N N . VAL A 1 83 ? -11.870 1.537 13.076 1.00 74.00 83 VAL A N 1
ATOM 618 C CA . VAL A 1 83 ? -13.343 1.394 13.033 1.00 74.00 83 VAL A CA 1
ATOM 619 C C . VAL A 1 83 ? -13.893 0.481 14.134 1.00 74.00 83 VAL A C 1
ATOM 621 O O . VAL A 1 83 ? -14.922 0.805 14.725 1.00 74.00 83 VAL A O 1
ATOM 624 N N . GLY A 1 84 ? -13.207 -0.601 14.509 1.00 75.94 84 GLY A N 1
ATOM 625 C CA . GLY A 1 84 ? -13.665 -1.448 15.621 1.00 75.94 84 GLY A CA 1
ATOM 626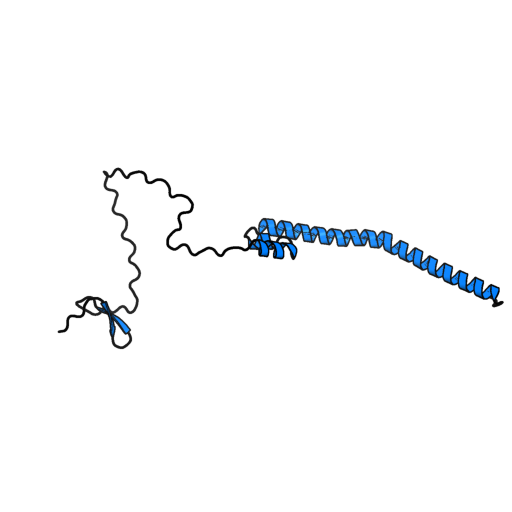 C C . GLY A 1 84 ? -13.605 -0.757 16.986 1.00 75.94 84 GLY A C 1
ATOM 627 O O . GLY A 1 84 ? -14.473 -0.994 17.824 1.00 75.94 84 GLY A O 1
ATOM 628 N N . SER A 1 85 ? -12.654 0.161 17.195 1.00 74.50 85 SER A N 1
ATOM 629 C CA . SER A 1 85 ? -12.620 1.024 18.385 1.00 74.50 85 SER A CA 1
ATOM 630 C C . SER A 1 85 ? -13.848 1.942 18.431 1.00 74.50 85 SER A C 1
ATOM 632 O O . SER A 1 85 ? -14.501 2.051 19.469 1.00 74.50 85 SER A O 1
ATOM 634 N N . MET A 1 86 ? -14.246 2.505 17.281 1.00 75.94 86 MET A N 1
ATOM 635 C CA . MET A 1 86 ? -15.461 3.323 17.163 1.00 75.94 86 MET A CA 1
ATOM 636 C C . MET A 1 86 ? -16.742 2.508 17.417 1.00 75.94 86 MET A C 1
ATOM 638 O O . MET A 1 86 ? -17.650 2.994 18.088 1.00 75.94 86 MET A O 1
ATOM 642 N N . MET A 1 87 ? -16.805 1.244 16.980 1.00 73.75 87 MET A N 1
ATOM 643 C CA . MET A 1 87 ? -17.932 0.334 17.271 1.00 73.75 87 MET A CA 1
ATOM 644 C C . MET A 1 87 ? -18.045 -0.023 18.763 1.00 73.75 87 MET A C 1
ATOM 646 O O . MET A 1 87 ? -19.138 -0.282 19.287 1.00 73.75 87 MET A O 1
ATOM 650 N N . ASN A 1 88 ? -16.920 -0.013 19.478 1.00 75.31 88 ASN A N 1
ATOM 651 C CA . ASN A 1 88 ? -16.898 -0.242 20.917 1.00 75.31 88 ASN A CA 1
ATOM 652 C C . ASN A 1 88 ? -17.332 0.985 21.732 1.00 75.31 88 ASN A C 1
ATOM 654 O O . ASN A 1 88 ? -17.776 0.795 22.863 1.00 75.31 88 ASN A O 1
ATOM 658 N N . GLY A 1 89 ? -17.381 2.175 21.123 1.00 72.88 89 GLY A N 1
ATOM 659 C CA . GLY A 1 89 ? -17.726 3.448 21.769 1.00 72.88 89 GLY A CA 1
ATOM 660 C C . GLY A 1 89 ? -16.518 4.371 21.965 1.00 72.88 89 GLY A C 1
ATOM 661 O O . GLY A 1 89 ? -16.689 5.543 22.294 1.00 72.88 89 GLY A O 1
ATOM 662 N N . ASP A 1 90 ? -15.310 3.882 21.676 1.00 78.56 90 ASP A N 1
ATOM 663 C CA . ASP A 1 90 ? -14.048 4.605 21.829 1.00 78.56 90 ASP A CA 1
ATOM 664 C C . ASP A 1 90 ? -13.698 5.357 20.539 1.00 78.56 90 ASP A C 1
ATOM 666 O O . ASP A 1 90 ? -12.765 5.019 19.801 1.00 78.56 90 ASP A O 1
ATOM 670 N N . VAL A 1 91 ? -14.483 6.399 20.249 1.00 76.12 91 VAL A N 1
ATOM 671 C CA . VAL A 1 91 ? -14.365 7.158 18.995 1.00 76.12 91 VAL A CA 1
ATOM 672 C C . VAL A 1 91 ? -13.039 7.917 18.894 1.00 76.12 91 VAL A C 1
ATOM 674 O O . VAL A 1 91 ? -12.422 7.941 17.831 1.00 76.12 91 VAL A O 1
ATOM 677 N N . GLY A 1 92 ? -12.560 8.484 20.006 1.00 82.56 92 GLY A N 1
ATOM 678 C CA . GLY A 1 92 ? -11.300 9.235 20.054 1.00 82.56 92 GLY A CA 1
ATOM 679 C C . GLY A 1 92 ? -10.087 8.403 19.611 1.00 82.56 92 GLY A C 1
ATOM 680 O O . GLY A 1 92 ? -9.427 8.775 18.639 1.00 82.56 92 GLY A O 1
ATOM 681 N N . PRO A 1 93 ? -9.813 7.253 20.258 1.00 82.25 93 PRO A N 1
ATOM 682 C CA . PRO A 1 93 ? -8.747 6.347 19.830 1.00 82.25 93 PRO A CA 1
ATOM 683 C C . PRO A 1 93 ? -8.927 5.840 18.394 1.00 82.25 93 PRO A C 1
ATOM 685 O O . PRO A 1 93 ? -7.954 5.773 17.643 1.00 82.25 93 PRO A O 1
ATOM 688 N N . GLY A 1 94 ? -10.165 5.537 17.986 1.00 78.06 94 GLY A N 1
ATOM 689 C CA . GLY A 1 94 ? -10.466 5.090 16.625 1.00 78.06 94 GLY A CA 1
ATOM 690 C C . GLY A 1 94 ? -10.058 6.103 15.552 1.00 78.06 94 GLY A C 1
ATOM 691 O O . GLY A 1 94 ? -9.381 5.742 14.589 1.00 78.06 94 GLY A O 1
ATOM 692 N N . ILE A 1 95 ? -10.385 7.382 15.750 1.00 82.81 95 ILE A N 1
ATOM 693 C CA . ILE A 1 95 ? -9.975 8.470 14.848 1.00 82.81 95 ILE A CA 1
ATOM 694 C C . ILE A 1 95 ? -8.450 8.638 14.840 1.00 82.81 95 ILE A C 1
ATOM 696 O O . ILE A 1 95 ? -7.870 8.852 13.777 1.00 82.81 95 ILE A O 1
ATOM 700 N N . GLY A 1 96 ? -7.790 8.505 15.995 1.00 87.25 96 GLY A N 1
ATOM 701 C CA . GLY A 1 96 ? -6.330 8.577 16.089 1.00 87.25 96 GLY A CA 1
ATOM 702 C C . GLY A 1 96 ? -5.631 7.515 15.235 1.00 87.25 96 GLY A C 1
ATOM 703 O O . GLY A 1 96 ? -4.740 7.841 14.448 1.00 87.25 96 GLY A O 1
ATOM 704 N N . PHE A 1 97 ? -6.072 6.257 15.329 1.00 84.62 97 PHE A N 1
ATOM 705 C CA . PHE A 1 97 ? -5.517 5.166 14.522 1.00 84.62 97 PHE A CA 1
ATOM 706 C C . PHE A 1 97 ? -5.821 5.319 13.029 1.00 84.62 97 PHE A C 1
ATOM 708 O O . PHE A 1 97 ? -4.926 5.114 12.207 1.00 84.62 97 PHE A O 1
ATOM 715 N N . LEU A 1 98 ? -7.045 5.722 12.672 1.00 82.00 98 LEU A N 1
ATOM 716 C CA . LEU A 1 98 ? -7.417 5.962 11.277 1.00 82.00 98 LEU A CA 1
ATOM 717 C C . LEU A 1 98 ? -6.597 7.107 10.662 1.00 82.00 98 LEU A C 1
ATOM 719 O O . LEU A 1 98 ? -6.077 6.978 9.554 1.00 82.00 98 LEU A O 1
ATOM 723 N N . GLY A 1 99 ? -6.448 8.214 11.392 1.00 86.44 99 GLY A N 1
ATOM 724 C CA . GLY A 1 99 ? -5.691 9.382 10.952 1.00 86.44 99 GLY A CA 1
ATOM 725 C C . GLY A 1 99 ? -4.208 9.078 10.757 1.00 86.44 99 GLY A C 1
ATOM 726 O O . GLY A 1 99 ? -3.643 9.438 9.726 1.00 86.44 99 GLY A O 1
ATOM 727 N N . LEU A 1 100 ? -3.587 8.359 11.698 1.00 89.88 100 LEU A N 1
ATOM 728 C CA . LEU A 1 100 ? -2.188 7.942 11.577 1.00 89.88 100 LEU A CA 1
ATOM 729 C C . LEU A 1 100 ? -1.972 7.015 10.375 1.00 89.88 100 LEU A C 1
ATOM 731 O O . LEU A 1 100 ? -0.986 7.164 9.653 1.00 89.88 100 LEU A O 1
ATOM 735 N N . TRP A 1 101 ? -2.901 6.085 10.139 1.00 86.44 101 TRP A N 1
ATOM 736 C CA . TRP A 1 101 ? -2.834 5.175 8.998 1.00 86.44 101 TRP A CA 1
ATOM 737 C C . TRP A 1 101 ? -2.953 5.915 7.659 1.00 86.44 101 TRP A C 1
ATOM 739 O O . TRP A 1 101 ? -2.117 5.716 6.777 1.00 86.44 101 TRP A O 1
ATOM 749 N N . LEU A 1 102 ? -3.928 6.821 7.521 1.00 88.12 102 LEU A N 1
ATOM 750 C CA . LEU A 1 102 ? -4.085 7.647 6.317 1.00 88.12 102 LEU A CA 1
ATOM 751 C C . LEU A 1 102 ? -2.878 8.561 6.090 1.00 88.12 102 LEU A C 1
ATOM 753 O O . LEU A 1 102 ? -2.390 8.675 4.966 1.00 88.12 102 LEU A O 1
ATOM 757 N N . PHE A 1 103 ? -2.368 9.183 7.151 1.00 91.25 103 PHE A N 1
ATOM 758 C CA . PHE A 1 103 ? -1.172 10.013 7.076 1.00 91.25 103 PHE A CA 1
ATOM 759 C C . PHE A 1 103 ? 0.045 9.203 6.614 1.00 91.25 103 PHE A C 1
ATOM 761 O O . PHE A 1 103 ? 0.747 9.625 5.698 1.00 91.25 103 PHE A O 1
ATOM 768 N N . GLY A 1 104 ? 0.253 8.012 7.184 1.00 89.19 104 GLY A N 1
ATOM 769 C CA . GLY A 1 104 ? 1.310 7.093 6.764 1.00 89.19 104 GLY A CA 1
ATOM 770 C C . GLY A 1 104 ? 1.179 6.672 5.299 1.00 89.19 104 GLY A C 1
ATOM 771 O O . GLY A 1 104 ? 2.175 6.667 4.578 1.00 89.19 104 GLY A O 1
ATOM 772 N N . LEU A 1 105 ? -0.042 6.392 4.831 1.00 88.31 105 LEU A N 1
ATOM 773 C CA . LEU A 1 105 ? -0.311 6.048 3.433 1.00 88.31 105 LEU A CA 1
ATOM 774 C C . LEU A 1 105 ? 0.076 7.190 2.482 1.00 88.31 105 LEU A C 1
ATOM 776 O O . LEU A 1 105 ? 0.776 6.956 1.495 1.00 88.31 105 LEU A O 1
ATOM 780 N N . VAL A 1 106 ? -0.328 8.424 2.797 1.00 89.88 106 VAL A N 1
ATOM 781 C CA . VAL A 1 106 ? 0.051 9.613 2.016 1.00 89.88 106 VAL A CA 1
ATOM 782 C C . VAL A 1 106 ? 1.567 9.774 1.991 1.00 89.88 106 VAL A C 1
ATOM 784 O O . VAL A 1 106 ? 2.139 10.003 0.928 1.00 89.88 106 VAL A O 1
ATOM 787 N N . LEU A 1 107 ? 2.229 9.597 3.135 1.00 89.38 107 LEU A N 1
ATOM 788 C CA . LEU A 1 107 ? 3.680 9.706 3.243 1.00 89.38 107 LEU A CA 1
ATOM 789 C C . LEU A 1 107 ? 4.385 8.672 2.359 1.00 89.38 107 LEU A C 1
ATOM 791 O O . LEU A 1 107 ? 5.259 9.045 1.584 1.00 89.38 107 LEU A O 1
ATOM 795 N N . VAL A 1 108 ? 3.968 7.402 2.404 1.00 87.19 108 VAL A N 1
ATOM 796 C CA . VAL A 1 108 ? 4.534 6.331 1.565 1.00 87.19 108 VAL A CA 1
ATOM 797 C C . VAL A 1 108 ? 4.334 6.617 0.080 1.00 87.19 108 VAL A C 1
ATOM 799 O O . VAL A 1 108 ? 5.272 6.448 -0.695 1.00 87.19 108 VAL A O 1
ATOM 802 N N . ILE A 1 109 ? 3.151 7.079 -0.328 1.00 87.38 109 ILE A N 1
ATOM 803 C CA . ILE A 1 109 ? 2.883 7.413 -1.732 1.00 87.38 109 ILE A CA 1
ATOM 804 C C . ILE A 1 109 ? 3.747 8.603 -2.160 1.00 87.38 109 ILE A C 1
ATOM 806 O O . ILE A 1 109 ? 4.465 8.508 -3.153 1.00 87.38 109 ILE A O 1
ATOM 810 N N . CYS A 1 110 ? 3.736 9.705 -1.410 1.00 87.38 110 CYS A N 1
ATOM 811 C CA . CYS A 1 110 ? 4.479 10.911 -1.765 1.00 87.38 110 CYS A CA 1
ATOM 812 C C . CYS A 1 110 ? 5.998 10.684 -1.762 1.00 87.38 110 CYS A C 1
ATOM 814 O O . CYS A 1 110 ? 6.655 11.001 -2.751 1.00 87.38 110 CYS A O 1
ATOM 816 N N . LEU A 1 111 ? 6.569 10.107 -0.698 1.00 86.06 111 LEU A N 1
ATOM 817 C CA . LEU A 1 111 ? 8.009 9.818 -0.644 1.00 86.06 111 LEU A CA 1
ATOM 818 C C . LEU A 1 111 ? 8.410 8.695 -1.605 1.00 86.06 111 LEU A C 1
ATOM 820 O O . LEU A 1 111 ? 9.485 8.761 -2.200 1.00 86.06 111 LEU A O 1
ATOM 824 N N . GLY A 1 112 ? 7.552 7.691 -1.795 1.00 83.88 112 GLY A N 1
ATOM 825 C CA . GLY A 1 112 ? 7.767 6.626 -2.773 1.00 83.88 112 GLY A CA 1
ATOM 826 C C . GLY A 1 112 ? 7.861 7.179 -4.191 1.00 83.88 112 GLY A C 1
ATOM 827 O O . GLY A 1 112 ? 8.788 6.835 -4.920 1.00 83.88 112 GLY A O 1
ATOM 828 N N . TRP A 1 113 ? 6.980 8.115 -4.555 1.00 84.12 113 TRP A N 1
ATOM 829 C CA . TRP A 1 113 ? 7.050 8.823 -5.835 1.00 84.12 113 TRP A CA 1
ATOM 830 C C . TRP A 1 113 ? 8.287 9.706 -5.971 1.00 84.12 113 TRP A C 1
ATOM 832 O O . TRP A 1 113 ? 8.799 9.831 -7.078 1.00 84.12 113 TRP A O 1
ATOM 842 N N . ILE A 1 114 ? 8.812 10.277 -4.884 1.00 85.31 114 ILE A N 1
ATOM 843 C CA . ILE A 1 114 ? 10.093 10.996 -4.934 1.00 85.31 114 ILE A CA 1
ATOM 844 C C . ILE A 1 114 ? 11.224 10.015 -5.255 1.00 85.31 114 ILE A C 1
ATOM 846 O O . ILE A 1 114 ? 12.006 10.275 -6.162 1.00 85.31 114 ILE A O 1
ATOM 850 N N . LEU A 1 115 ? 11.294 8.867 -4.577 1.00 83.25 115 LEU A N 1
ATOM 851 C CA . LEU A 1 115 ? 12.352 7.883 -4.817 1.00 83.25 115 LEU A CA 1
ATOM 852 C C . LEU A 1 115 ? 12.265 7.285 -6.231 1.00 83.25 115 LEU A C 1
ATOM 854 O O . LEU A 1 115 ? 13.249 7.269 -6.971 1.00 83.25 115 LEU A O 1
ATOM 858 N N . VAL A 1 116 ? 11.075 6.837 -6.633 1.00 84.19 116 VAL A N 1
ATOM 859 C CA . VAL A 1 116 ? 10.824 6.266 -7.965 1.00 84.19 116 VAL A CA 1
ATOM 860 C C . VAL A 1 116 ? 10.974 7.331 -9.054 1.00 84.19 116 VAL A C 1
ATOM 862 O O . VAL A 1 116 ? 11.546 7.059 -10.105 1.00 84.19 116 VAL A O 1
ATOM 865 N N . GLY A 1 117 ? 10.516 8.555 -8.806 1.00 85.25 117 GLY A N 1
ATOM 866 C CA . GLY A 1 117 ? 10.603 9.667 -9.747 1.00 85.25 117 GLY A CA 1
ATOM 867 C C . GLY A 1 117 ? 12.036 10.144 -9.967 1.00 85.25 117 GLY A C 1
ATOM 868 O O . GLY A 1 117 ? 12.466 10.266 -11.108 1.00 85.25 117 GLY A O 1
ATOM 869 N N . PHE A 1 118 ? 12.799 10.377 -8.897 1.00 88.12 118 PHE A N 1
ATOM 870 C CA . PHE A 1 118 ? 14.159 10.917 -9.008 1.00 88.12 118 PHE A CA 1
ATOM 871 C C . PHE A 1 118 ? 15.218 9.869 -9.332 1.00 88.12 118 PHE A C 1
ATOM 873 O O . PHE A 1 118 ? 16.220 10.213 -9.950 1.00 88.12 118 PHE A O 1
ATOM 880 N N . ILE A 1 119 ? 15.035 8.611 -8.927 1.00 87.69 119 ILE A N 1
ATOM 881 C CA . ILE A 1 119 ? 16.021 7.552 -9.188 1.00 87.69 119 ILE A CA 1
ATOM 882 C C . ILE A 1 119 ? 15.538 6.640 -10.314 1.00 87.69 119 ILE A C 1
ATOM 884 O O . ILE A 1 119 ? 16.275 6.378 -11.264 1.00 87.69 119 ILE A O 1
ATOM 888 N N . GLY A 1 120 ? 14.290 6.182 -10.238 1.00 89.88 120 GLY A N 1
ATOM 889 C CA . GLY A 1 120 ? 13.727 5.244 -11.206 1.00 89.88 120 GLY A CA 1
ATOM 890 C C . GLY A 1 120 ? 13.606 5.830 -12.612 1.00 89.88 120 GLY A C 1
ATOM 891 O O . GLY A 1 120 ? 14.042 5.187 -13.567 1.00 89.88 120 GLY A O 1
ATOM 892 N N . VAL A 1 121 ? 13.079 7.053 -12.762 1.00 90.75 121 VAL A N 1
ATOM 893 C CA . VAL A 1 121 ? 12.880 7.655 -14.096 1.00 90.75 121 VAL A CA 1
ATOM 894 C C . VAL A 1 121 ? 14.210 7.921 -14.813 1.00 90.75 121 VAL A C 1
ATOM 896 O O . VAL A 1 121 ? 14.333 7.484 -15.958 1.00 90.75 121 VAL A O 1
ATOM 899 N N . PRO A 1 122 ? 15.244 8.539 -14.202 1.00 93.56 122 PRO A N 1
ATOM 900 C CA . PRO A 1 122 ? 16.528 8.704 -14.881 1.00 93.56 122 PRO A CA 1
ATOM 901 C C . PRO A 1 122 ? 17.196 7.376 -15.237 1.00 93.56 122 PRO A C 1
ATOM 903 O O . PRO A 1 122 ? 17.705 7.244 -16.347 1.00 93.56 122 PRO A O 1
ATOM 906 N N . LEU A 1 123 ? 17.149 6.368 -14.356 1.00 95.12 123 LEU A N 1
ATOM 907 C CA . LEU A 1 123 ? 17.679 5.035 -14.671 1.00 95.12 123 LEU A CA 1
ATOM 908 C C . LEU A 1 123 ? 16.952 4.397 -15.856 1.00 95.12 123 LEU A C 1
ATOM 910 O O . LEU A 1 123 ? 17.598 3.831 -16.736 1.00 95.12 123 LEU A O 1
ATOM 914 N N . MET A 1 124 ? 15.625 4.521 -15.909 1.00 94.19 124 MET A N 1
ATOM 915 C CA . MET A 1 124 ? 14.826 4.037 -17.031 1.00 94.19 124 MET A CA 1
ATOM 916 C C . MET A 1 124 ? 15.216 4.740 -18.335 1.00 94.19 124 MET A C 1
ATOM 918 O O . MET A 1 124 ? 15.393 4.075 -19.353 1.00 94.19 124 MET A O 1
ATOM 922 N N . LEU A 1 125 ? 15.400 6.064 -18.309 1.00 96.00 125 LEU A N 1
ATOM 923 C CA . LEU A 1 125 ? 15.818 6.837 -19.481 1.00 96.00 125 LEU A CA 1
ATOM 924 C C . LEU A 1 125 ? 17.227 6.460 -19.949 1.00 96.00 125 LEU A C 1
ATOM 926 O O . LEU A 1 125 ? 17.449 6.314 -21.150 1.00 96.00 125 LEU A O 1
ATOM 930 N N . VAL A 1 126 ? 18.163 6.255 -19.020 1.00 97.06 126 VAL A N 1
ATOM 931 C CA . VAL A 1 126 ? 19.527 5.806 -19.333 1.00 97.06 126 VAL A CA 1
ATOM 932 C C . VAL A 1 126 ? 19.505 4.405 -19.939 1.00 97.06 126 VAL A C 1
ATOM 934 O O . VAL A 1 126 ? 20.111 4.188 -20.987 1.00 97.06 126 VAL A O 1
ATOM 937 N N . ALA A 1 127 ? 18.779 3.466 -19.330 1.00 97.00 127 ALA A N 1
ATOM 938 C CA . ALA A 1 127 ? 18.651 2.104 -19.842 1.00 97.00 127 ALA A CA 1
ATOM 939 C C . ALA A 1 127 ? 17.993 2.079 -21.230 1.00 97.00 127 ALA A C 1
ATOM 941 O O . ALA A 1 127 ? 18.449 1.363 -22.122 1.00 97.00 127 ALA A O 1
ATOM 942 N N . TRP A 1 128 ? 16.958 2.894 -21.437 1.00 96.88 128 TRP A N 1
ATOM 943 C CA . TRP A 1 128 ? 16.286 3.029 -22.725 1.00 96.88 128 TRP A CA 1
ATOM 944 C C . TRP A 1 128 ? 17.205 3.625 -23.797 1.00 96.88 128 TRP A C 1
ATOM 946 O O . TRP A 1 128 ? 17.350 3.042 -24.873 1.00 96.88 128 TRP A O 1
ATOM 956 N N . GLY A 1 129 ? 17.891 4.730 -23.489 1.00 97.62 129 GLY A N 1
ATOM 957 C CA . GLY A 1 129 ? 18.855 5.356 -24.395 1.00 97.62 129 GLY A CA 1
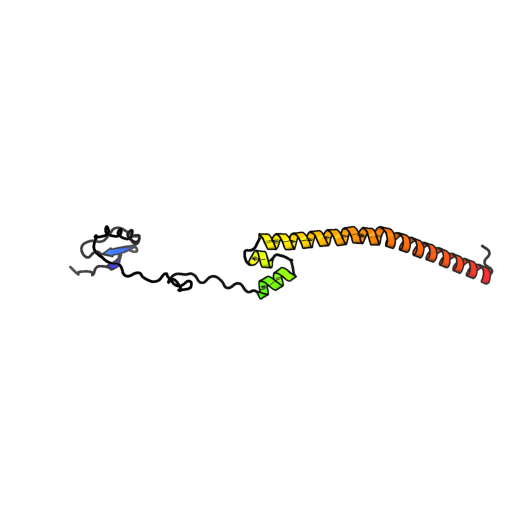ATOM 958 C C . GLY A 1 129 ? 20.015 4.421 -24.748 1.00 97.62 129 GLY A C 1
ATOM 959 O O . GLY A 1 129 ? 20.394 4.315 -25.915 1.00 97.62 129 GLY A O 1
ATOM 960 N N . TRP A 1 130 ? 20.527 3.671 -23.770 1.00 97.50 130 TRP A N 1
ATOM 961 C CA . TRP A 1 130 ? 21.535 2.637 -24.004 1.00 97.50 130 TRP A CA 1
ATOM 962 C C . TRP A 1 130 ? 21.011 1.511 -24.901 1.00 97.50 130 TRP A C 1
ATOM 964 O O . TRP A 1 130 ? 21.707 1.078 -25.819 1.00 97.50 130 TRP A O 1
ATOM 974 N N . GLY A 1 131 ? 19.769 1.068 -24.687 1.00 96.94 131 GLY A N 1
ATOM 975 C CA . GLY A 1 131 ? 19.109 0.083 -25.542 1.00 96.94 131 GLY A CA 1
ATOM 976 C C . GLY A 1 131 ? 19.019 0.543 -26.999 1.00 96.94 131 GLY A C 1
ATOM 977 O O . GLY A 1 131 ? 19.364 -0.220 -27.903 1.00 96.94 131 GLY A O 1
ATOM 978 N N . MET A 1 132 ? 18.643 1.804 -27.234 1.00 97.31 132 MET A N 1
ATOM 979 C CA . MET A 1 132 ? 18.638 2.394 -28.579 1.00 97.31 132 MET A CA 1
ATOM 980 C C . MET A 1 132 ? 20.042 2.452 -29.185 1.00 97.31 132 MET A C 1
ATOM 982 O O . MET A 1 132 ? 20.220 2.079 -30.344 1.00 97.31 132 MET A O 1
ATOM 986 N N . TYR A 1 133 ? 21.041 2.879 -28.407 1.00 97.19 133 TYR A N 1
ATOM 987 C CA . TYR A 1 133 ? 22.429 2.928 -28.861 1.00 97.19 133 TYR A CA 1
ATOM 988 C C . TYR A 1 133 ? 22.935 1.541 -29.272 1.00 97.19 133 TYR A C 1
ATOM 990 O O . TYR A 1 133 ? 23.483 1.378 -30.361 1.00 97.19 133 TYR A O 1
ATOM 998 N N . HIS A 1 134 ? 22.696 0.525 -28.444 1.00 97.25 134 HIS A N 1
ATOM 999 C CA . HIS A 1 134 ? 23.103 -0.846 -28.733 1.00 97.25 134 HIS A CA 1
ATOM 1000 C C . HIS A 1 134 ? 22.385 -1.410 -29.969 1.00 97.25 134 HIS A C 1
ATOM 1002 O O . HIS A 1 134 ? 23.015 -2.052 -30.809 1.00 97.25 134 HIS A O 1
ATOM 1008 N N . ALA A 1 135 ? 21.085 -1.140 -30.121 1.00 95.12 135 ALA A N 1
ATOM 1009 C CA . ALA A 1 135 ? 20.328 -1.539 -31.307 1.00 95.12 135 ALA A CA 1
ATOM 1010 C C . ALA A 1 135 ? 20.863 -0.869 -32.584 1.00 95.12 135 ALA A C 1
ATOM 1012 O O . ALA A 1 135 ? 21.023 -1.535 -33.608 1.00 95.12 135 ALA A O 1
ATOM 1013 N N . TYR A 1 136 ? 21.196 0.424 -32.514 1.00 96.00 136 TYR A N 1
ATOM 1014 C CA . TYR A 1 136 ? 21.797 1.158 -33.626 1.00 96.00 136 TYR A CA 1
ATOM 1015 C C . TYR A 1 136 ? 23.158 0.576 -34.020 1.00 96.00 136 TYR A C 1
ATOM 1017 O O . TYR A 1 136 ? 23.374 0.271 -35.192 1.00 96.00 136 TYR A O 1
ATOM 1025 N N . GLN A 1 137 ? 24.054 0.358 -33.052 1.00 96.19 137 GLN A N 1
ATOM 1026 C CA . GLN A 1 137 ? 25.363 -0.250 -33.318 1.00 96.19 137 GLN A CA 1
ATOM 1027 C C . GLN A 1 137 ? 25.218 -1.650 -33.927 1.00 96.19 137 GLN A C 1
ATOM 1029 O O . GLN A 1 137 ? 25.881 -1.961 -34.915 1.00 96.19 137 GLN A O 1
ATOM 1034 N N . GLY A 1 138 ? 24.290 -2.463 -33.411 1.00 94.31 138 GLY A N 1
ATOM 1035 C CA . GLY A 1 138 ? 23.987 -3.781 -33.972 1.00 94.31 138 GLY A CA 1
ATOM 1036 C C . GLY A 1 138 ? 23.539 -3.720 -35.436 1.00 94.31 138 GLY A C 1
ATOM 1037 O O . GLY A 1 138 ? 23.993 -4.526 -36.249 1.00 94.31 138 GLY A O 1
ATOM 1038 N N . ALA A 1 139 ? 22.703 -2.742 -35.796 1.00 93.56 139 ALA A N 1
ATOM 1039 C CA . ALA A 1 139 ? 22.274 -2.532 -37.177 1.00 93.56 139 ALA A CA 1
ATOM 1040 C C . ALA A 1 139 ? 23.429 -2.071 -38.087 1.00 93.56 139 ALA A C 1
ATOM 1042 O O . ALA A 1 139 ? 23.586 -2.592 -39.191 1.00 93.56 139 ALA A O 1
ATOM 1043 N N . VAL A 1 140 ? 24.274 -1.145 -37.621 1.00 94.38 140 VAL A N 1
ATOM 1044 C CA . VAL A 1 140 ? 25.448 -0.666 -38.376 1.00 94.38 140 VAL A CA 1
ATOM 1045 C C . VAL A 1 140 ? 26.445 -1.796 -38.626 1.00 94.38 140 VAL A C 1
ATOM 1047 O O . VAL A 1 140 ? 26.921 -1.972 -39.749 1.00 94.38 140 VAL A O 1
ATOM 1050 N N . ASP A 1 141 ? 26.750 -2.595 -37.605 1.00 94.06 141 ASP A N 1
ATOM 1051 C CA . ASP A 1 141 ? 27.671 -3.722 -37.739 1.00 94.06 141 ASP A CA 1
ATOM 1052 C C . ASP A 1 141 ? 27.115 -4.809 -38.661 1.00 94.06 141 ASP A C 1
ATOM 1054 O O . ASP A 1 141 ? 27.865 -5.396 -39.448 1.00 94.06 141 ASP A O 1
ATOM 1058 N N . PHE A 1 142 ? 25.804 -5.055 -38.614 1.00 91.69 142 PHE A N 1
ATOM 1059 C CA . PHE A 1 142 ? 25.135 -5.942 -39.559 1.00 91.69 142 PHE A CA 1
ATOM 1060 C C . PHE A 1 142 ? 25.255 -5.421 -40.996 1.00 91.69 142 PHE A C 1
ATOM 1062 O O . PHE A 1 142 ? 25.655 -6.174 -41.885 1.00 91.69 142 PHE A O 1
ATOM 1069 N N . ASN A 1 143 ? 24.990 -4.137 -41.233 1.00 93.31 143 ASN A N 1
ATOM 1070 C CA . ASN A 1 143 ? 25.096 -3.535 -42.562 1.00 93.31 143 ASN A CA 1
ATOM 1071 C C . ASN A 1 143 ? 26.522 -3.623 -43.116 1.00 93.31 143 ASN A C 1
ATOM 1073 O O . ASN A 1 143 ? 26.717 -4.083 -44.242 1.00 93.31 143 ASN A O 1
ATOM 1077 N N . ARG A 1 144 ? 27.523 -3.311 -42.281 1.00 91.62 144 ARG A N 1
ATOM 1078 C CA . ARG A 1 144 ? 28.944 -3.405 -42.641 1.00 91.62 144 ARG A CA 1
ATOM 1079 C C . ARG A 1 144 ? 29.345 -4.825 -43.046 1.00 91.62 144 ARG A C 1
ATOM 1081 O O . ARG A 1 144 ? 30.067 -4.996 -44.023 1.00 91.62 144 ARG A O 1
ATOM 1088 N N . ARG A 1 145 ? 28.878 -5.846 -42.319 1.00 92.19 145 ARG A N 1
ATOM 1089 C CA . ARG A 1 145 ? 29.175 -7.261 -42.623 1.00 92.19 145 ARG A CA 1
ATOM 1090 C C . ARG A 1 145 ? 28.506 -7.750 -43.906 1.00 92.19 145 ARG A C 1
ATOM 1092 O O . ARG A 1 145 ? 29.049 -8.629 -44.562 1.00 92.19 145 ARG A O 1
ATOM 1099 N N . ASN A 1 146 ? 27.358 -7.179 -44.258 1.00 93.62 146 ASN A N 1
ATOM 1100 C CA . ASN A 1 146 ? 26.600 -7.547 -45.453 1.00 93.62 146 ASN A CA 1
ATOM 1101 C C . ASN A 1 146 ? 26.882 -6.631 -46.660 1.00 93.62 146 ASN A C 1
ATOM 1103 O O . ASN A 1 146 ? 26.220 -6.757 -47.685 1.00 93.62 146 ASN A O 1
ATOM 1107 N N . GLY A 1 147 ? 27.864 -5.726 -46.561 1.00 88.31 147 GLY A N 1
ATOM 1108 C CA . GLY A 1 147 ? 28.278 -4.859 -47.668 1.00 88.31 147 GLY A CA 1
ATOM 1109 C C . GLY A 1 147 ? 27.311 -3.713 -47.984 1.00 88.31 147 GLY A C 1
ATOM 1110 O O . GLY A 1 147 ? 27.451 -3.080 -49.029 1.00 88.31 147 GLY A O 1
ATOM 1111 N N . TYR A 1 148 ? 26.353 -3.420 -47.101 1.00 81.62 148 TYR A N 1
ATOM 1112 C CA . TYR A 1 148 ? 25.501 -2.241 -47.226 1.00 81.62 148 TYR A CA 1
ATOM 1113 C C . TYR A 1 148 ? 26.295 -1.013 -46.753 1.00 81.62 148 TYR A C 1
ATOM 1115 O O . TYR A 1 148 ? 26.689 -0.934 -45.588 1.00 81.62 148 TYR A O 1
ATOM 1123 N N . ALA A 1 149 ? 26.588 -0.083 -47.669 1.00 71.56 149 ALA A N 1
ATOM 1124 C CA . ALA A 1 149 ? 27.228 1.188 -47.334 1.00 71.56 149 ALA A CA 1
ATOM 1125 C C . ALA A 1 149 ? 26.245 2.095 -46.572 1.00 71.56 149 ALA A C 1
ATOM 1127 O O . ALA A 1 149 ? 25.064 2.135 -46.915 1.00 71.56 149 ALA A O 1
ATOM 1128 N N . ASN A 1 150 ? 26.750 2.773 -45.533 1.00 60.41 150 ASN A N 1
ATOM 1129 C CA . ASN A 1 150 ? 25.999 3.728 -44.709 1.00 60.41 150 ASN A CA 1
ATOM 1130 C C . ASN A 1 150 ? 25.557 4.956 -45.507 1.00 60.41 150 ASN A C 1
ATOM 1132 O O . ASN A 1 150 ? 26.402 5.473 -46.274 1.00 60.41 150 ASN A O 1
#

Secondary structure (DSSP, 8-state):
---PPSEEEEETTEEEEE-SSSB---SSPPPPPPPPPPPPPPTT-----PPPPPTT---TT-PPPPPP-HHHHHHHHHHSTTHHHHHHT-HHHHHHHHHHHHHHHHHHHHHHHHHIIIIIHHHHHHHHHHHHHHHHHHHHHHHHHTT---

Organism: NCBI:txid857417

pLDDT: mean 74.84, std 14.25, range [43.94, 97.62]